Protein AF-A0A1W6SSQ4-F1 (afdb_monomer_lite)

Organism: NCBI:txid1288494

Radius of gyration: 26.61 Å; chains: 1; bounding box: 36×54×78 Å

Sequence (147 aa):
MPKKLNLLSESACDGAESGGRKLRKLHDGGGLYLWVYEDSRKFWRFRYWLSGKEKSLSLGAYPDISIGEARASCDNIREQLKSGLDPSEQRKIVQREANKSAHYHNQFRLALSDAGALTIETPARTVKLTLPQTDALRAFLLAVDQE

Structure (mmCIF, N/CA/C/O backbone):
data_AF-A0A1W6SSQ4-F1
#
_entry.id   AF-A0A1W6SSQ4-F1
#
loop_
_atom_site.group_PDB
_atom_site.id
_atom_site.type_symbol
_atom_site.label_atom_id
_atom_site.label_alt_id
_atom_site.label_comp_id
_atom_site.label_asym_id
_atom_site.label_entity_id
_atom_site.label_seq_id
_atom_site.pdbx_PDB_ins_code
_atom_site.Cartn_x
_atom_site.Cartn_y
_atom_site.Cartn_z
_atom_site.occupancy
_atom_site.B_iso_or_equiv
_atom_site.auth_seq_id
_atom_site.auth_comp_id
_atom_site.auth_asym_id
_atom_site.auth_atom_id
_atom_site.pdbx_PDB_model_num
ATOM 1 N N . MET A 1 1 ? -3.483 -12.696 -31.094 1.00 47.66 1 MET A N 1
ATOM 2 C CA . MET A 1 1 ? -2.093 -12.915 -30.631 1.00 47.66 1 MET A CA 1
ATOM 3 C C . MET A 1 1 ? -2.070 -12.899 -29.108 1.00 47.66 1 MET A C 1
ATOM 5 O O . MET A 1 1 ? -2.696 -12.003 -28.544 1.00 47.66 1 MET A O 1
ATOM 9 N N . PRO A 1 2 ? -1.418 -13.860 -28.431 1.00 60.12 2 PRO A N 1
ATOM 10 C CA . PRO A 1 2 ? -1.252 -13.803 -26.980 1.00 60.12 2 PRO A CA 1
ATOM 11 C C . PRO A 1 2 ? -0.458 -12.544 -26.604 1.00 60.12 2 PRO A C 1
ATOM 13 O O . PRO A 1 2 ? 0.514 -12.188 -27.272 1.00 60.12 2 PRO A O 1
ATOM 16 N N . LYS A 1 3 ? -0.893 -11.826 -25.563 1.00 67.06 3 LYS A N 1
ATOM 17 C CA . LYS A 1 3 ? -0.161 -10.651 -25.069 1.00 67.06 3 LYS A CA 1
ATOM 18 C C . LYS A 1 3 ? 1.155 -11.122 -24.449 1.00 67.06 3 LYS A C 1
ATOM 20 O O . LYS A 1 3 ? 1.131 -12.015 -23.608 1.00 67.06 3 LYS A O 1
ATOM 25 N N . LYS A 1 4 ? 2.280 -10.514 -24.843 1.00 76.69 4 LYS A N 1
ATOM 26 C CA . LYS A 1 4 ? 3.585 -10.789 -24.225 1.00 76.69 4 LYS A CA 1
ATOM 27 C C . LYS A 1 4 ? 3.546 -10.439 -22.731 1.00 76.69 4 LYS A C 1
ATOM 29 O O . LYS A 1 4 ? 2.962 -9.423 -22.343 1.00 76.69 4 LYS A O 1
ATOM 34 N N . LEU A 1 5 ? 4.146 -11.305 -21.923 1.00 83.44 5 LEU A N 1
ATOM 35 C CA . LEU A 1 5 ? 4.283 -11.187 -20.471 1.00 83.44 5 LEU A CA 1
ATOM 36 C C . LEU A 1 5 ? 5.769 -11.099 -20.110 1.00 83.44 5 LEU A C 1
ATOM 38 O O . LEU A 1 5 ? 6.610 -11.475 -20.927 1.00 83.44 5 LEU A O 1
ATOM 42 N N . ASN A 1 6 ? 6.064 -10.649 -18.890 1.00 86.25 6 ASN A N 1
ATOM 43 C CA . ASN A 1 6 ? 7.406 -10.580 -18.309 1.00 86.25 6 ASN A CA 1
ATOM 44 C C . ASN A 1 6 ? 8.404 -9.790 -19.174 1.00 86.25 6 ASN A C 1
ATOM 46 O O . ASN A 1 6 ? 9.500 -10.254 -19.476 1.00 86.25 6 ASN A O 1
ATOM 50 N N . LEU A 1 7 ? 7.980 -8.611 -19.624 1.00 87.94 7 LEU A N 1
ATOM 51 C CA . LEU A 1 7 ? 8.722 -7.761 -20.554 1.00 87.94 7 LEU A CA 1
ATOM 52 C C . LEU A 1 7 ? 9.838 -6.950 -19.889 1.00 87.94 7 LEU A C 1
ATOM 54 O O . LEU A 1 7 ? 10.755 -6.513 -20.582 1.00 87.94 7 LEU A O 1
ATOM 58 N N . LEU A 1 8 ? 9.753 -6.709 -18.581 1.00 90.31 8 LEU A N 1
ATOM 59 C CA . LEU A 1 8 ? 10.762 -5.958 -17.846 1.00 90.31 8 LEU A CA 1
ATOM 60 C C . LEU A 1 8 ? 11.764 -6.912 -17.187 1.00 90.31 8 LEU A C 1
ATOM 62 O O . LEU A 1 8 ? 11.411 -7.974 -16.668 1.00 90.31 8 LEU A O 1
ATOM 66 N N . SER A 1 9 ? 13.032 -6.513 -17.200 1.00 90.44 9 SER A N 1
ATOM 67 C CA . SER A 1 9 ? 14.086 -7.087 -16.366 1.00 90.44 9 SER A CA 1
ATOM 68 C C . SER A 1 9 ? 14.335 -6.191 -15.156 1.00 90.44 9 SER A C 1
ATOM 70 O O . SER A 1 9 ? 13.937 -5.024 -15.133 1.00 90.44 9 SER A O 1
ATOM 72 N N . GLU A 1 10 ? 15.034 -6.721 -14.160 1.00 88.62 10 GLU A N 1
ATOM 73 C CA . GLU A 1 10 ? 15.450 -5.957 -12.983 1.00 88.62 10 GLU A CA 1
ATOM 74 C C . GLU A 1 10 ? 16.360 -4.782 -13.369 1.00 88.62 10 GLU A C 1
ATOM 76 O O . GLU A 1 10 ? 16.085 -3.644 -13.003 1.00 88.62 10 GLU A O 1
ATOM 81 N N . SER A 1 11 ? 17.324 -5.014 -14.265 1.00 89.31 11 SER A N 1
ATOM 82 C CA . SER A 1 11 ? 18.170 -3.959 -14.841 1.00 89.31 11 SER A CA 1
ATOM 83 C C . SER A 1 11 ? 17.382 -2.878 -15.591 1.00 89.31 11 SER A C 1
ATOM 85 O O . SER A 1 11 ? 17.707 -1.696 -15.500 1.00 89.31 11 SER A O 1
ATOM 87 N N . ALA A 1 12 ? 16.317 -3.255 -16.306 1.00 90.06 12 ALA A N 1
ATOM 88 C CA . ALA A 1 12 ? 15.454 -2.301 -16.995 1.00 90.06 12 ALA A CA 1
ATOM 89 C C . ALA A 1 12 ? 14.619 -1.461 -16.018 1.00 90.06 12 ALA A C 1
ATOM 91 O O . ALA A 1 12 ? 14.275 -0.327 -16.340 1.00 90.06 12 ALA A O 1
ATOM 92 N N . CYS A 1 13 ? 14.284 -2.003 -14.843 1.00 90.69 13 CYS A N 1
ATOM 93 C CA . CYS A 1 13 ? 13.607 -1.263 -13.777 1.00 90.69 13 CYS A CA 1
ATOM 94 C C . CYS A 1 13 ? 14.576 -0.336 -13.039 1.00 90.69 13 CYS A C 1
ATOM 96 O O . CYS A 1 13 ? 14.211 0.784 -12.675 1.00 90.69 13 CYS A O 1
ATOM 98 N N . ASP A 1 14 ? 15.817 -0.774 -12.856 1.00 91.12 14 ASP A N 1
ATOM 99 C CA . ASP A 1 14 ? 16.847 -0.002 -12.177 1.00 91.12 14 ASP A CA 1
ATOM 100 C C . ASP A 1 14 ? 17.280 1.225 -12.992 1.00 91.12 14 ASP A C 1
ATOM 102 O O . ASP A 1 14 ? 17.162 2.357 -12.524 1.00 91.12 14 ASP A O 1
ATOM 106 N N . GLY A 1 15 ? 17.599 1.040 -14.275 1.00 89.69 15 GLY A N 1
ATOM 107 C CA . GLY A 1 15 ? 17.916 2.137 -15.201 1.00 89.69 15 GLY A CA 1
ATOM 108 C C . GLY A 1 15 ? 16.700 2.935 -15.693 1.00 89.69 15 GLY A C 1
ATOM 109 O O . GLY A 1 15 ? 16.806 3.732 -16.624 1.00 89.69 15 GLY A O 1
ATOM 110 N N . ALA A 1 16 ? 15.510 2.691 -15.140 1.00 90.19 16 ALA A N 1
ATOM 111 C CA . ALA A 1 16 ? 14.296 3.352 -15.586 1.00 90.19 16 ALA A CA 1
ATOM 112 C C . ALA A 1 16 ? 14.249 4.824 -15.157 1.00 90.19 16 ALA A C 1
ATOM 114 O O . ALA A 1 16 ? 14.122 5.129 -13.973 1.00 90.19 16 ALA A O 1
ATOM 115 N N . GLU A 1 17 ? 14.215 5.723 -16.135 1.00 88.69 17 GLU A N 1
ATOM 116 C CA . GLU A 1 17 ? 14.037 7.160 -15.918 1.00 88.69 17 GLU A CA 1
ATOM 117 C C . GLU A 1 17 ? 12.736 7.671 -16.537 1.00 88.69 17 GLU A C 1
ATOM 119 O O . GLU A 1 17 ? 12.222 7.126 -17.524 1.00 88.69 17 GLU A O 1
ATOM 124 N N . SER A 1 18 ? 12.209 8.761 -15.983 1.00 88.31 18 SER A N 1
ATOM 125 C CA . SER A 1 18 ? 10.996 9.420 -16.472 1.00 88.31 18 SER A CA 1
ATOM 126 C C . SER A 1 18 ? 11.158 10.008 -17.882 1.00 88.31 18 SER A C 1
ATOM 128 O O . SER A 1 18 ? 10.171 10.145 -18.611 1.00 88.31 18 SER A O 1
ATOM 130 N N . GLY A 1 19 ? 12.400 10.310 -18.286 1.00 85.25 19 GLY A N 1
ATOM 131 C CA . GLY A 1 19 ? 12.729 10.922 -19.574 1.00 85.25 19 GLY A CA 1
ATOM 132 C C . GLY A 1 19 ? 12.138 12.325 -19.729 1.00 85.25 19 GLY A C 1
ATOM 133 O O . GLY A 1 19 ? 11.648 12.656 -20.807 1.00 85.25 19 GLY A O 1
ATOM 134 N N . GLY A 1 20 ? 12.085 13.102 -18.639 1.00 83.50 20 GLY A N 1
ATOM 135 C CA . GLY A 1 20 ? 11.521 14.459 -18.618 1.00 83.50 20 GLY A CA 1
ATOM 136 C C . GLY A 1 20 ? 9.989 14.510 -18.643 1.00 83.50 20 GLY A C 1
ATOM 137 O O . GLY A 1 20 ? 9.399 15.556 -18.898 1.00 83.50 20 GLY A O 1
ATOM 138 N N . ARG A 1 21 ? 9.315 13.376 -18.416 1.00 89.50 21 ARG A N 1
ATOM 139 C CA . ARG A 1 21 ? 7.851 13.307 -18.309 1.00 89.50 21 ARG A CA 1
ATOM 140 C C . ARG A 1 21 ? 7.442 13.287 -16.841 1.00 89.50 21 ARG A C 1
ATOM 142 O O . ARG A 1 21 ? 8.046 12.572 -16.054 1.00 89.50 21 ARG A O 1
ATOM 149 N N . LYS A 1 22 ? 6.311 13.921 -16.504 1.00 91.06 22 LYS A N 1
ATOM 150 C CA . LYS A 1 22 ? 5.705 13.822 -15.157 1.00 91.06 22 LYS A CA 1
ATOM 151 C C . LYS A 1 22 ? 5.517 12.378 -14.677 1.00 91.06 22 LYS A C 1
ATOM 153 O O . LYS A 1 22 ? 5.651 12.090 -13.492 1.00 91.06 22 LYS A O 1
ATOM 158 N N . LEU A 1 23 ? 5.158 11.482 -15.598 1.00 92.81 23 LEU A N 1
ATOM 159 C CA . LEU A 1 23 ? 4.982 10.061 -15.330 1.00 92.81 23 LEU A CA 1
ATOM 160 C C . LEU A 1 23 ? 5.263 9.241 -16.590 1.00 92.81 23 LEU A C 1
ATOM 162 O O . LEU A 1 23 ? 4.598 9.405 -17.617 1.00 92.81 23 LEU A O 1
ATOM 166 N N . ARG A 1 24 ? 6.189 8.291 -16.487 1.00 94.75 24 ARG A N 1
ATOM 167 C CA . ARG A 1 24 ? 6.439 7.262 -17.497 1.00 94.75 24 ARG A CA 1
ATOM 168 C C . ARG A 1 24 ? 5.913 5.919 -16.999 1.00 94.75 24 ARG A C 1
ATOM 170 O O . ARG A 1 24 ? 6.147 5.529 -15.861 1.00 94.75 24 ARG A O 1
ATOM 177 N N . LYS A 1 25 ? 5.190 5.204 -17.863 1.00 93.69 25 LYS A N 1
ATOM 178 C CA . LYS A 1 25 ? 4.654 3.868 -17.573 1.00 93.69 25 LYS A CA 1
ATOM 179 C C . LYS A 1 25 ? 5.470 2.832 -18.340 1.00 93.69 25 LYS A C 1
ATOM 181 O O . LYS A 1 25 ? 5.493 2.869 -19.568 1.00 93.69 25 LYS A O 1
ATOM 186 N N . LEU A 1 26 ? 6.129 1.928 -17.626 1.00 93.50 26 LEU A N 1
ATOM 187 C CA . LEU A 1 26 ? 6.841 0.789 -18.200 1.00 93.50 26 LEU A CA 1
ATOM 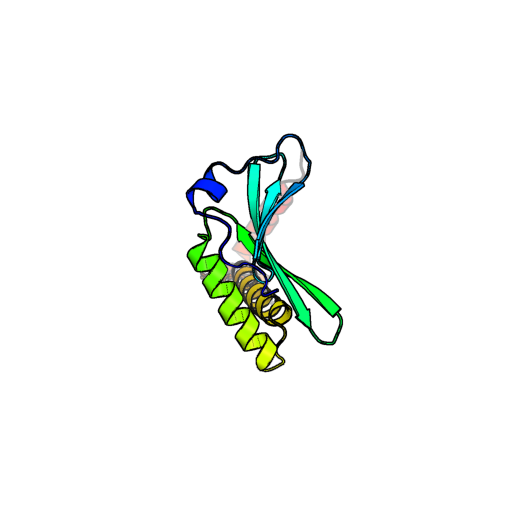188 C C . LEU A 1 26 ? 5.995 -0.465 -18.020 1.00 93.50 26 LEU A C 1
ATOM 190 O O . LEU A 1 26 ? 5.573 -0.771 -16.912 1.00 93.50 26 LEU A O 1
ATOM 194 N N . HIS A 1 27 ? 5.704 -1.171 -19.106 1.00 94.12 27 HIS A N 1
ATOM 195 C CA . HIS A 1 27 ? 4.794 -2.312 -19.085 1.00 94.12 27 HIS A CA 1
ATOM 196 C C . HIS A 1 27 ? 5.567 -3.617 -18.922 1.00 94.12 27 HIS A C 1
ATOM 198 O O . HIS A 1 27 ? 6.394 -3.932 -19.770 1.00 94.12 27 HIS A O 1
ATOM 204 N N . ASP A 1 28 ? 5.237 -4.398 -17.891 1.00 92.19 28 ASP A N 1
ATOM 205 C CA . ASP A 1 28 ? 5.752 -5.766 -17.737 1.00 92.19 28 ASP A CA 1
ATOM 206 C C . ASP A 1 28 ? 4.853 -6.799 -18.433 1.00 92.19 28 ASP A C 1
ATOM 208 O O . ASP A 1 28 ? 5.303 -7.857 -18.861 1.00 92.19 28 ASP A O 1
ATOM 212 N N . GLY A 1 29 ? 3.573 -6.470 -18.615 1.00 90.25 29 GLY A N 1
ATOM 213 C CA . GLY A 1 29 ? 2.586 -7.358 -19.224 1.00 90.25 29 GLY A CA 1
ATOM 214 C C . GLY A 1 29 ? 1.593 -7.903 -18.201 1.00 90.25 29 GLY A C 1
ATOM 215 O O . GLY A 1 29 ? 1.701 -7.683 -16.999 1.00 90.25 29 GLY A O 1
ATOM 216 N N . GLY A 1 30 ? 0.518 -8.524 -18.689 1.00 86.62 30 GLY A N 1
ATOM 217 C CA . GLY A 1 30 ? -0.511 -9.115 -17.824 1.00 86.62 30 GLY A CA 1
ATOM 218 C C . GLY A 1 30 ? -1.263 -8.117 -16.932 1.00 86.62 30 GLY A C 1
ATOM 219 O O . GLY A 1 30 ? -1.952 -8.541 -16.012 1.00 86.62 30 GLY A O 1
ATOM 220 N N . GLY A 1 31 ? -1.138 -6.811 -17.188 1.00 89.69 31 GLY A N 1
ATOM 221 C CA . GLY A 1 31 ? -1.707 -5.750 -16.354 1.00 89.69 31 GLY A CA 1
ATOM 222 C C . GLY A 1 31 ? -0.716 -5.105 -15.382 1.00 89.69 31 GLY A C 1
ATOM 223 O O . GLY A 1 31 ? -1.066 -4.080 -14.808 1.00 89.69 31 GLY A O 1
ATOM 224 N N . LEU A 1 32 ? 0.506 -5.630 -15.242 1.00 94.56 32 LEU A N 1
ATOM 225 C CA . LEU A 1 32 ? 1.566 -5.048 -14.416 1.00 94.56 32 LEU A CA 1
ATOM 226 C C . LEU A 1 32 ? 2.328 -3.953 -15.174 1.00 94.56 32 LEU A C 1
ATOM 228 O O . LEU A 1 32 ? 2.679 -4.105 -16.352 1.00 94.56 32 LEU A O 1
ATOM 232 N N . TYR A 1 33 ? 2.582 -2.843 -14.487 1.00 94.94 33 TYR A N 1
ATOM 233 C CA . TYR A 1 33 ? 3.417 -1.754 -14.971 1.00 94.94 33 TYR A CA 1
ATOM 234 C C . TYR A 1 33 ? 4.152 -1.047 -13.828 1.00 94.94 33 TYR A C 1
ATOM 236 O O . TYR A 1 33 ? 3.636 -0.923 -12.717 1.00 94.94 33 TYR A O 1
ATOM 244 N N . LEU A 1 34 ? 5.345 -0.543 -14.137 1.00 95.56 34 LEU A N 1
ATOM 245 C CA . LEU A 1 34 ? 6.122 0.335 -13.273 1.00 95.56 34 LEU A CA 1
ATOM 246 C C . LEU A 1 34 ? 5.831 1.792 -13.637 1.00 95.56 34 LEU A C 1
ATOM 248 O O . LEU A 1 34 ? 5.942 2.201 -14.796 1.00 95.56 34 LEU A O 1
ATOM 252 N N . TRP A 1 35 ? 5.424 2.576 -12.649 1.00 95.62 35 TRP A N 1
ATOM 253 C CA . TRP A 1 35 ? 5.286 4.023 -12.742 1.00 95.62 35 TRP A CA 1
ATOM 254 C C . TRP A 1 35 ? 6.580 4.675 -12.310 1.00 95.62 35 TRP A C 1
ATOM 256 O O . TRP A 1 35 ? 6.975 4.515 -11.165 1.00 95.62 35 TRP A O 1
ATOM 266 N N . VAL A 1 36 ? 7.204 5.409 -13.223 1.00 95.44 36 VAL A N 1
ATOM 267 C CA . VAL A 1 36 ? 8.434 6.161 -12.988 1.00 95.44 36 VAL A CA 1
ATOM 268 C C . VAL A 1 36 ? 8.076 7.638 -13.037 1.00 95.44 36 VAL A C 1
ATOM 270 O O . VAL A 1 36 ? 7.688 8.154 -14.090 1.00 95.44 36 VAL A O 1
ATOM 273 N N . TYR A 1 37 ? 8.128 8.289 -11.885 1.00 94.06 37 TYR A N 1
ATOM 274 C CA . TYR A 1 37 ? 7.837 9.709 -11.738 1.00 94.06 37 TYR A CA 1
ATOM 275 C C . TYR A 1 37 ? 9.052 10.566 -12.096 1.00 94.06 37 TYR A C 1
ATOM 277 O O . TYR A 1 37 ? 10.174 10.071 -12.188 1.00 94.06 37 TYR A O 1
ATOM 285 N N . GLU A 1 38 ? 8.814 11.857 -12.324 1.00 93.31 38 GLU A N 1
ATOM 286 C CA . GLU A 1 38 ? 9.857 12.838 -12.654 1.00 93.31 38 GLU A CA 1
ATOM 287 C C . GLU A 1 38 ? 10.961 12.927 -11.592 1.00 93.31 38 GLU A C 1
ATOM 289 O O . GLU A 1 38 ? 12.129 13.051 -11.935 1.00 93.31 38 GLU A O 1
ATOM 294 N N . ASP A 1 39 ? 10.596 12.756 -10.323 1.00 90.88 39 ASP A N 1
ATOM 295 C CA . ASP A 1 39 ? 11.497 12.700 -9.165 1.00 90.88 39 ASP A CA 1
ATOM 296 C C . ASP A 1 39 ? 12.197 11.341 -8.981 1.00 90.88 39 ASP A C 1
ATOM 298 O O . ASP A 1 39 ? 12.680 11.021 -7.894 1.00 90.88 39 ASP A O 1
ATOM 302 N N . SER A 1 40 ? 12.205 10.513 -10.025 1.00 88.31 40 SER A N 1
ATOM 303 C CA . SER A 1 40 ? 12.774 9.164 -10.039 1.00 88.31 40 SER A CA 1
ATOM 304 C C . SER A 1 40 ? 12.131 8.178 -9.059 1.00 88.31 40 SER A C 1
ATOM 306 O O . SER A 1 40 ? 12.613 7.050 -8.937 1.00 88.31 40 SER A O 1
ATOM 308 N N . ARG A 1 41 ? 11.013 8.527 -8.400 1.00 92.75 41 ARG A N 1
ATOM 309 C CA . ARG A 1 41 ? 10.264 7.563 -7.587 1.00 92.75 41 ARG A CA 1
ATOM 310 C C . ARG A 1 41 ? 9.588 6.537 -8.485 1.00 92.75 41 ARG A C 1
ATOM 312 O O . ARG A 1 41 ? 8.982 6.868 -9.509 1.00 92.75 41 ARG A O 1
ATOM 319 N N . LYS A 1 42 ? 9.669 5.273 -8.076 1.00 94.25 42 LYS A N 1
ATOM 320 C CA . LYS A 1 42 ? 9.201 4.129 -8.857 1.00 94.25 42 LYS A CA 1
ATOM 321 C C . LYS A 1 42 ? 8.155 3.351 -8.073 1.00 94.25 42 LYS A C 1
ATOM 323 O O . LYS A 1 42 ? 8.383 2.986 -6.925 1.00 94.25 42 LYS A O 1
ATOM 328 N N . PHE A 1 43 ? 7.009 3.086 -8.691 1.00 95.56 43 PHE A N 1
ATOM 329 C CA . PHE A 1 43 ? 5.904 2.381 -8.043 1.00 95.56 43 PHE A CA 1
ATOM 330 C C . PHE A 1 43 ? 5.310 1.307 -8.938 1.00 95.56 43 PHE A C 1
ATOM 332 O O . PHE A 1 43 ? 4.949 1.558 -10.089 1.00 95.56 43 PHE A O 1
ATOM 339 N N . TRP A 1 44 ? 5.126 0.119 -8.378 1.00 95.56 44 TRP A N 1
ATOM 340 C CA . TRP A 1 44 ? 4.435 -0.969 -9.044 1.00 95.56 44 TRP A CA 1
ATOM 341 C C . TRP A 1 44 ? 2.932 -0.770 -9.000 1.00 95.56 44 TRP A C 1
ATOM 343 O O . TRP A 1 44 ? 2.336 -0.468 -7.961 1.00 95.56 44 TRP A O 1
ATOM 353 N N . ARG A 1 45 ? 2.297 -0.986 -10.145 1.00 94.75 45 ARG A N 1
ATOM 354 C CA . ARG A 1 45 ? 0.860 -0.844 -10.304 1.00 94.75 45 ARG A CA 1
ATOM 355 C C . ARG A 1 45 ? 0.313 -1.987 -11.143 1.00 94.75 45 ARG A C 1
ATOM 357 O O . ARG A 1 45 ? 0.896 -2.376 -12.152 1.00 94.75 45 ARG A O 1
ATOM 364 N N . PHE A 1 46 ? -0.842 -2.487 -10.735 1.00 94.31 46 PHE A N 1
ATOM 365 C CA . PHE A 1 46 ? -1.523 -3.586 -11.394 1.00 94.31 46 PHE A CA 1
ATOM 366 C C . PHE A 1 46 ? -2.923 -3.172 -11.823 1.00 94.31 46 PHE A C 1
ATOM 368 O O . PHE A 1 46 ? -3.755 -2.806 -10.991 1.00 94.31 46 PHE A O 1
ATOM 375 N N . ARG A 1 47 ? -3.190 -3.247 -13.125 1.00 93.06 47 ARG A N 1
ATOM 376 C CA . ARG A 1 47 ? -4.523 -3.058 -13.695 1.00 93.06 47 ARG A CA 1
ATOM 377 C C . ARG A 1 47 ? -5.264 -4.383 -13.764 1.00 93.06 47 ARG A C 1
ATOM 379 O O . ARG A 1 47 ? -4.769 -5.338 -14.362 1.00 93.06 47 ARG A O 1
ATOM 386 N N . TYR A 1 48 ? -6.500 -4.374 -13.286 1.00 90.56 48 TYR A N 1
ATOM 387 C CA . TYR A 1 48 ? -7.419 -5.501 -13.350 1.00 90.56 48 TYR A CA 1
ATOM 388 C C . TYR A 1 48 ? -8.848 -5.046 -13.653 1.00 90.56 48 TYR A C 1
ATOM 390 O O . TYR A 1 48 ? -9.158 -3.856 -13.629 1.00 90.56 48 TYR A O 1
ATOM 398 N N . TRP A 1 49 ? -9.708 -6.010 -13.967 1.00 88.38 49 TRP A N 1
ATOM 399 C CA . TRP A 1 49 ? -11.131 -5.793 -14.193 1.00 88.38 49 TRP A CA 1
ATOM 400 C C . TRP A 1 49 ? -11.913 -6.569 -13.148 1.00 88.38 49 TRP A C 1
ATOM 402 O O . TRP A 1 49 ? -11.629 -7.741 -12.914 1.00 88.38 49 TRP A O 1
ATOM 412 N N . LEU A 1 50 ? -12.891 -5.916 -12.531 1.00 86.31 50 LEU A N 1
ATOM 413 C CA . LEU A 1 50 ? -13.808 -6.550 -11.592 1.00 86.31 50 LEU A CA 1
ATOM 414 C C . LEU A 1 50 ? -15.206 -5.985 -11.820 1.00 86.31 50 LEU A C 1
ATOM 416 O O . LEU A 1 50 ? -15.380 -4.766 -11.886 1.00 86.31 50 LEU A O 1
ATOM 420 N N . SER A 1 51 ? -16.190 -6.868 -11.986 1.00 85.12 51 SER A N 1
ATOM 421 C CA . SER A 1 51 ? -17.593 -6.496 -12.231 1.00 85.12 51 SER A CA 1
ATOM 422 C C . SER A 1 51 ? -17.764 -5.488 -13.380 1.00 85.12 51 SER A C 1
ATOM 424 O O . SER A 1 51 ? -18.487 -4.501 -13.259 1.00 85.12 51 SER A O 1
ATOM 426 N N . GLY A 1 52 ? -17.031 -5.693 -14.482 1.00 86.06 52 GLY A N 1
ATOM 427 C CA . GLY A 1 52 ? -17.082 -4.830 -15.669 1.00 86.06 52 GLY A CA 1
ATOM 428 C C . GLY A 1 52 ? -16.408 -3.460 -15.519 1.00 86.06 52 GLY A C 1
ATOM 429 O O . GLY A 1 52 ? -16.474 -2.658 -16.446 1.00 86.06 52 GLY A O 1
ATOM 430 N N . LYS A 1 53 ? -15.745 -3.178 -14.389 1.00 88.44 53 LYS A N 1
ATOM 431 C CA . LYS A 1 53 ? -15.024 -1.919 -14.152 1.00 88.44 53 LYS A CA 1
ATOM 432 C C . LYS A 1 53 ? -13.516 -2.144 -14.128 1.00 88.44 53 LYS A C 1
ATOM 434 O O . LYS A 1 53 ? -13.026 -3.058 -13.464 1.00 88.44 53 LYS A O 1
ATOM 439 N N . GLU A 1 54 ? -12.784 -1.275 -14.821 1.00 90.38 54 GLU A N 1
ATOM 440 C CA . GLU A 1 54 ? -11.325 -1.214 -14.745 1.00 90.38 54 GLU A CA 1
ATOM 441 C C . GLU A 1 54 ? -10.901 -0.614 -13.399 1.00 90.38 54 GLU A C 1
ATOM 443 O O . GLU A 1 54 ? -11.381 0.443 -12.983 1.00 90.38 54 GLU A O 1
ATOM 448 N N . LYS A 1 55 ? -9.986 -1.296 -12.714 1.00 90.06 55 LYS A N 1
ATOM 449 C CA . LYS A 1 55 ? -9.392 -0.862 -11.451 1.00 90.06 55 LYS A CA 1
ATOM 450 C C . LYS A 1 55 ? -7.870 -0.969 -11.519 1.00 90.06 55 LYS A C 1
ATOM 452 O O . LYS A 1 55 ? -7.306 -1.743 -12.292 1.00 90.06 55 LYS A O 1
ATOM 457 N N . SER A 1 56 ? -7.200 -0.177 -10.686 1.00 90.44 56 SER A N 1
ATOM 458 C CA . SER A 1 56 ? -5.741 -0.132 -10.564 1.00 90.44 56 SER A CA 1
ATOM 459 C C . SER A 1 56 ? -5.351 -0.247 -9.096 1.00 90.44 56 SER A C 1
ATOM 461 O O . SER A 1 56 ? -5.868 0.492 -8.258 1.00 90.44 56 SER A O 1
ATOM 463 N N . LEU A 1 57 ? -4.437 -1.162 -8.784 1.00 90.56 57 LEU A N 1
ATOM 464 C CA . LEU A 1 57 ? -3.910 -1.384 -7.441 1.00 90.56 57 LEU A CA 1
ATOM 465 C C . LEU A 1 57 ? -2.437 -0.984 -7.388 1.00 90.56 57 LEU A C 1
ATOM 467 O O . LEU A 1 57 ? -1.671 -1.327 -8.284 1.00 90.56 57 LEU A O 1
ATOM 471 N N . SER A 1 58 ? -2.035 -0.261 -6.345 1.00 91.75 58 SER A N 1
ATOM 472 C CA . SER A 1 58 ? -0.615 -0.047 -6.045 1.00 91.75 58 SER A CA 1
ATOM 473 C C . SER A 1 58 ? -0.073 -1.291 -5.365 1.00 91.75 58 SER A C 1
ATOM 475 O O . SER A 1 58 ? -0.678 -1.722 -4.391 1.00 91.75 58 SER A O 1
ATOM 477 N N . LEU A 1 59 ? 1.017 -1.874 -5.865 1.00 90.69 59 LEU A N 1
ATOM 478 C CA . LEU A 1 59 ? 1.632 -3.056 -5.258 1.00 90.69 59 LEU A CA 1
ATOM 479 C C . LEU A 1 59 ? 2.716 -2.680 -4.244 1.00 90.69 59 LEU A C 1
ATOM 481 O O . LEU A 1 59 ? 2.818 -3.358 -3.232 1.00 90.69 59 LEU A O 1
ATOM 485 N N . GLY A 1 60 ? 3.428 -1.573 -4.470 1.00 91.06 60 GLY A N 1
ATOM 486 C CA . GLY A 1 60 ? 4.481 -1.066 -3.588 1.00 91.06 60 GLY A CA 1
ATOM 487 C C . GLY A 1 60 ? 5.442 -0.137 -4.329 1.00 91.06 60 GLY A C 1
ATOM 488 O O . GLY A 1 60 ? 5.267 0.103 -5.529 1.00 91.06 60 GLY A O 1
ATOM 489 N N . ALA A 1 61 ? 6.424 0.404 -3.612 1.00 94.38 61 ALA A N 1
ATOM 490 C CA . ALA A 1 61 ? 7.537 1.135 -4.207 1.00 94.38 61 ALA A CA 1
ATOM 491 C C . ALA A 1 61 ? 8.605 0.155 -4.718 1.00 94.38 61 ALA A C 1
ATOM 493 O O . ALA A 1 61 ? 8.734 -0.952 -4.208 1.00 94.38 61 ALA A O 1
ATOM 494 N N . TYR A 1 62 ? 9.352 0.558 -5.738 1.00 91.00 62 TYR A N 1
ATOM 495 C CA . TYR A 1 62 ? 10.608 -0.081 -6.122 1.00 91.00 62 TYR A CA 1
ATOM 496 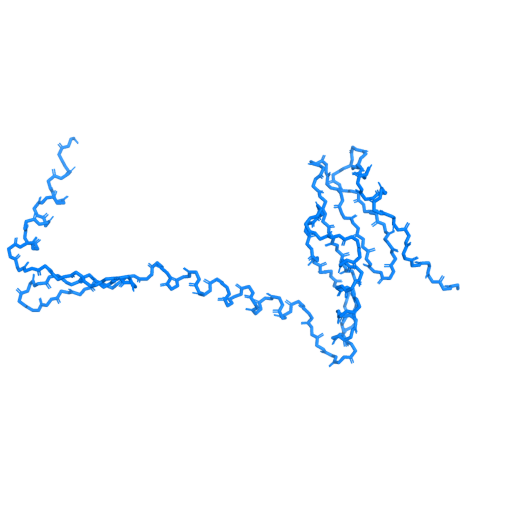C C . TYR A 1 62 ? 11.754 0.773 -5.552 1.00 91.00 62 TYR A C 1
ATOM 498 O O . TYR A 1 62 ? 11.668 2.001 -5.671 1.00 91.00 62 TYR A O 1
ATOM 506 N N . PRO A 1 63 ? 12.822 0.187 -4.982 1.00 93.12 63 PRO A N 1
ATOM 507 C CA . PRO A 1 63 ? 13.188 -1.236 -5.013 1.00 93.12 63 PRO A CA 1
ATOM 508 C C . PRO A 1 63 ? 12.603 -2.106 -3.888 1.00 93.12 63 PRO A C 1
ATOM 510 O O . PRO A 1 63 ? 12.820 -3.310 -3.924 1.00 93.12 63 PRO A O 1
ATOM 513 N N . ASP A 1 64 ? 11.846 -1.540 -2.939 1.00 91.94 64 ASP A N 1
ATOM 514 C CA . ASP A 1 64 ? 11.296 -2.284 -1.785 1.00 91.94 64 ASP A CA 1
ATOM 515 C C . ASP A 1 64 ? 10.512 -3.543 -2.181 1.00 91.94 64 ASP A C 1
ATOM 517 O O . ASP A 1 64 ? 10.526 -4.539 -1.467 1.00 91.94 64 ASP A O 1
ATOM 521 N N . ILE A 1 65 ? 9.816 -3.482 -3.319 1.00 92.00 65 ILE A N 1
ATOM 522 C CA . ILE A 1 65 ? 9.207 -4.628 -3.985 1.00 92.00 65 ILE A CA 1
ATOM 523 C C . ILE A 1 65 ? 9.956 -4.870 -5.294 1.00 92.00 65 ILE A C 1
ATOM 525 O O . ILE A 1 65 ? 9.923 -4.046 -6.220 1.00 92.00 65 ILE A O 1
ATOM 529 N N . SER A 1 66 ? 10.592 -6.031 -5.394 1.00 93.25 66 SER A N 1
ATOM 530 C CA . SER A 1 66 ? 11.256 -6.493 -6.611 1.00 93.25 66 SER A CA 1
ATOM 531 C C . SER A 1 66 ? 10.244 -6.812 -7.716 1.00 93.25 66 SER A C 1
ATOM 533 O O . SER A 1 66 ? 9.044 -6.995 -7.490 1.00 93.25 66 SER A O 1
ATOM 535 N N . ILE A 1 67 ? 10.717 -6.929 -8.958 1.00 93.25 67 ILE A N 1
ATOM 536 C CA . ILE A 1 67 ? 9.851 -7.329 -10.074 1.00 93.25 67 ILE A CA 1
ATOM 537 C C . ILE A 1 67 ? 9.277 -8.745 -9.893 1.00 93.25 67 ILE A C 1
ATOM 539 O O . ILE A 1 67 ? 8.137 -9.002 -10.283 1.00 93.25 67 ILE A O 1
ATOM 543 N N . GLY A 1 68 ? 10.039 -9.657 -9.280 1.00 91.69 68 GLY A N 1
ATOM 544 C CA . GLY A 1 68 ? 9.583 -11.014 -8.975 1.00 91.69 68 GLY A CA 1
ATOM 545 C C . GLY A 1 68 ? 8.429 -11.010 -7.975 1.00 91.69 68 GLY A C 1
ATOM 546 O O . GLY A 1 68 ? 7.384 -11.611 -8.228 1.00 91.69 68 GLY A O 1
ATOM 547 N N . GLU A 1 69 ? 8.568 -10.249 -6.892 1.00 91.19 69 GLU A N 1
ATOM 548 C CA . GLU A 1 69 ? 7.516 -10.081 -5.882 1.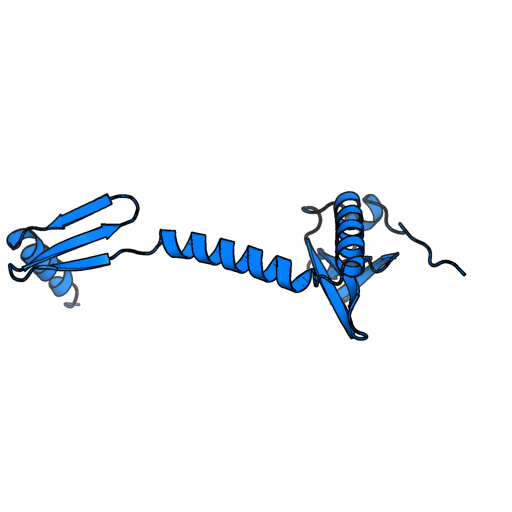00 91.19 69 GLU A CA 1
ATOM 549 C C . GLU A 1 69 ? 6.291 -9.351 -6.440 1.00 91.19 69 GLU A C 1
ATOM 551 O O . GLU A 1 69 ? 5.151 -9.710 -6.130 1.00 91.19 69 GLU A O 1
ATOM 556 N N . ALA A 1 70 ? 6.495 -8.361 -7.315 1.00 92.56 70 ALA A N 1
ATOM 557 C CA . ALA A 1 70 ? 5.405 -7.684 -8.005 1.00 92.56 70 ALA A CA 1
ATOM 558 C C . ALA A 1 70 ? 4.616 -8.657 -8.900 1.00 92.56 70 ALA A C 1
ATOM 560 O O . ALA A 1 70 ? 3.382 -8.625 -8.899 1.00 92.56 70 ALA A O 1
ATOM 561 N N . ARG A 1 71 ? 5.297 -9.557 -9.626 1.00 93.12 71 ARG A N 1
ATOM 562 C CA . ARG A 1 71 ? 4.658 -10.609 -10.438 1.00 93.12 71 ARG A CA 1
ATOM 563 C C . ARG A 1 71 ? 3.886 -11.602 -9.569 1.00 93.12 71 ARG A C 1
ATOM 565 O O . ARG A 1 71 ? 2.704 -11.814 -9.830 1.00 93.12 71 ARG A O 1
ATOM 572 N N . ALA A 1 72 ? 4.493 -12.104 -8.493 1.00 92.06 72 ALA A N 1
ATOM 573 C CA . ALA A 1 72 ? 3.827 -12.999 -7.542 1.00 92.06 72 ALA A CA 1
ATOM 574 C C . ALA A 1 72 ? 2.582 -12.348 -6.909 1.00 92.06 72 ALA A C 1
ATOM 576 O O . ALA A 1 72 ? 1.525 -12.969 -6.795 1.00 92.06 72 ALA A O 1
ATOM 577 N N . SER A 1 73 ? 2.664 -11.056 -6.576 1.00 90.25 73 SER A N 1
ATOM 578 C CA . SER A 1 73 ? 1.521 -10.281 -6.084 1.00 90.25 73 SER A CA 1
ATOM 579 C C . SER A 1 73 ? 0.398 -10.187 -7.119 1.00 90.25 73 SER A C 1
ATOM 581 O O . SER A 1 73 ? -0.775 -10.281 -6.760 1.00 90.25 73 SER A O 1
ATOM 583 N N . CYS A 1 74 ? 0.730 -10.017 -8.405 1.00 91.31 74 CYS A N 1
ATOM 584 C CA . CYS A 1 74 ? -0.266 -10.036 -9.479 1.00 91.31 74 CYS A CA 1
ATOM 585 C C . CYS A 1 74 ? -0.973 -11.389 -9.573 1.00 91.31 74 CYS A C 1
ATOM 587 O O . CYS A 1 74 ? -2.181 -11.416 -9.798 1.00 91.31 74 CYS A O 1
ATOM 589 N N . ASP A 1 75 ? -0.243 -12.491 -9.417 1.00 91.19 75 ASP A N 1
ATOM 590 C CA . ASP A 1 75 ? -0.815 -13.837 -9.485 1.00 91.19 75 ASP A CA 1
ATOM 591 C C . ASP A 1 75 ? -1.774 -14.103 -8.325 1.00 91.19 75 ASP A C 1
ATOM 593 O O . ASP A 1 75 ? -2.918 -14.485 -8.569 1.00 91.19 75 ASP A O 1
ATOM 597 N N . ASN A 1 76 ? -1.389 -13.747 -7.097 1.00 89.62 76 ASN A N 1
ATOM 598 C CA . ASN A 1 76 ? -2.278 -13.818 -5.933 1.00 89.62 76 ASN A CA 1
ATOM 599 C C . ASN A 1 76 ? -3.551 -12.975 -6.146 1.00 89.62 76 ASN A C 1
ATOM 601 O O . ASN A 1 76 ? -4.673 -13.445 -5.967 1.00 89.62 76 ASN A O 1
ATOM 605 N N . ILE A 1 77 ? -3.408 -11.742 -6.644 1.00 89.38 77 ILE A N 1
ATOM 606 C CA . ILE A 1 77 ? -4.562 -10.894 -6.966 1.00 89.38 77 ILE A CA 1
ATOM 607 C C . ILE A 1 77 ? -5.464 -11.550 -8.022 1.00 89.38 77 ILE A C 1
ATOM 609 O O . ILE A 1 77 ? -6.686 -11.494 -7.908 1.00 89.38 77 ILE A O 1
ATOM 613 N N . ARG A 1 78 ? -4.898 -12.171 -9.062 1.00 88.44 78 ARG A N 1
ATOM 614 C CA . ARG A 1 78 ? -5.693 -12.872 -10.084 1.00 88.44 78 ARG A CA 1
ATOM 615 C C . ARG A 1 78 ? -6.467 -14.040 -9.485 1.00 88.44 78 ARG A C 1
ATOM 617 O O . ARG A 1 78 ? -7.604 -14.258 -9.892 1.00 88.44 78 ARG A O 1
ATOM 624 N N . GLU A 1 79 ? -5.884 -14.773 -8.544 1.00 88.94 79 GLU A N 1
ATOM 625 C CA . GLU A 1 79 ? -6.574 -15.849 -7.826 1.00 88.94 79 GLU A CA 1
ATOM 626 C C . GLU A 1 79 ? -7.737 -15.316 -6.984 1.00 88.94 79 GLU A C 1
ATOM 628 O O . GLU A 1 79 ? -8.845 -15.841 -7.080 1.00 88.94 79 GLU A O 1
ATOM 633 N N . GLN A 1 80 ? -7.534 -14.214 -6.259 1.00 86.12 80 GLN A N 1
ATOM 634 C CA . GLN A 1 80 ? -8.598 -13.542 -5.503 1.00 86.12 80 GLN A CA 1
ATOM 635 C C . GLN A 1 80 ? -9.736 -13.047 -6.405 1.00 86.12 80 GLN A C 1
ATOM 637 O O . GLN A 1 80 ? -10.913 -13.187 -6.082 1.00 86.12 80 GLN A O 1
ATOM 642 N N . LEU A 1 81 ? -9.407 -12.510 -7.581 1.00 86.81 81 LEU A N 1
ATOM 643 C CA . LEU A 1 81 ? -10.419 -12.068 -8.541 1.00 86.81 81 LEU A CA 1
ATOM 644 C C . LEU A 1 81 ? -11.222 -13.245 -9.110 1.00 86.81 81 LEU A C 1
ATOM 646 O O . LEU A 1 81 ? -12.417 -13.093 -9.356 1.00 86.81 81 LEU A O 1
ATOM 650 N N . LYS A 1 82 ? -10.602 -14.421 -9.293 1.00 85.62 82 LYS A N 1
ATOM 651 C CA . LYS A 1 82 ? -11.313 -15.645 -9.709 1.00 85.62 82 LYS A CA 1
ATOM 652 C C . LYS A 1 82 ? -12.294 -16.131 -8.645 1.00 85.62 82 LYS A C 1
ATOM 654 O O . LYS A 1 82 ? -13.338 -16.662 -9.008 1.00 85.62 82 LYS A O 1
ATOM 659 N N . SER A 1 83 ? -11.988 -15.935 -7.363 1.00 83.38 83 SER A N 1
ATOM 660 C CA . SER A 1 83 ? -12.914 -16.223 -6.262 1.00 83.38 83 SER A CA 1
ATOM 661 C C . SER A 1 83 ? -13.934 -15.103 -6.008 1.00 83.38 83 SER A C 1
ATOM 663 O O . SER A 1 83 ? -14.738 -15.208 -5.086 1.00 83.38 83 SER A O 1
ATOM 665 N N . GLY A 1 84 ? -13.943 -14.047 -6.832 1.00 77.56 84 GLY A N 1
ATOM 666 C CA . GLY A 1 84 ? -14.887 -12.930 -6.730 1.00 77.56 84 GLY A CA 1
ATOM 667 C C . GLY A 1 84 ? -14.573 -11.937 -5.606 1.00 77.56 84 GLY A C 1
ATOM 668 O O . GLY A 1 84 ? -15.396 -11.069 -5.316 1.00 77.56 84 GLY A O 1
ATOM 669 N N . LEU A 1 85 ? -13.401 -12.040 -4.976 1.00 77.19 85 LEU A N 1
ATOM 670 C CA . LEU A 1 85 ? -12.959 -11.132 -3.922 1.00 77.19 85 LEU A CA 1
ATOM 671 C C . LEU A 1 85 ? -12.322 -9.875 -4.524 1.00 77.19 85 LEU A C 1
ATOM 673 O O . LEU A 1 85 ? -11.578 -9.948 -5.501 1.00 77.19 85 LEU A O 1
ATOM 677 N N . ASP A 1 86 ? -12.595 -8.711 -3.924 1.00 76.12 86 ASP A N 1
ATOM 678 C CA . ASP A 1 86 ? -11.957 -7.447 -4.301 1.00 76.12 86 ASP A CA 1
ATOM 679 C C . ASP A 1 86 ? -10.672 -7.211 -3.469 1.00 76.12 86 ASP A C 1
ATOM 681 O O . ASP A 1 86 ? -10.760 -6.907 -2.273 1.00 76.12 86 ASP A O 1
ATOM 685 N N . PRO A 1 87 ? -9.472 -7.268 -4.079 1.00 74.56 87 PRO A N 1
ATOM 686 C CA . PRO A 1 87 ? -8.197 -7.073 -3.380 1.00 74.56 87 PRO A CA 1
ATOM 687 C C . PRO A 1 87 ? -8.033 -5.668 -2.787 1.00 74.56 87 PRO A C 1
ATOM 689 O O . PRO A 1 87 ? -7.251 -5.454 -1.857 1.00 74.56 87 PRO A O 1
ATOM 692 N N . SER A 1 88 ? -8.732 -4.672 -3.346 1.00 71.44 88 SER A N 1
AT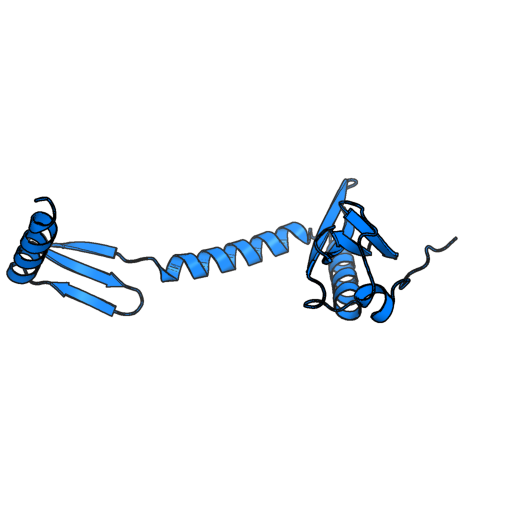OM 693 C CA . SER A 1 88 ? -8.660 -3.295 -2.853 1.00 71.44 88 SER A CA 1
ATOM 694 C C . SER A 1 88 ? -9.342 -3.133 -1.496 1.00 71.44 88 SER A C 1
ATOM 696 O O . SER A 1 88 ? -8.881 -2.332 -0.682 1.00 71.44 88 SER A O 1
ATOM 698 N N . GLU A 1 89 ? -10.379 -3.923 -1.215 1.00 69.69 89 GLU A N 1
ATOM 699 C CA . GLU A 1 89 ? -11.053 -3.918 0.083 1.00 69.69 89 GLU A CA 1
ATOM 700 C C . GLU A 1 89 ? -10.216 -4.643 1.142 1.00 69.69 89 GLU A C 1
ATOM 702 O O . GLU A 1 89 ? -10.068 -4.127 2.249 1.00 69.69 89 GLU A O 1
ATOM 707 N N . GLN A 1 90 ? -9.547 -5.748 0.791 1.00 69.06 90 GLN A N 1
ATOM 708 C CA . GLN A 1 90 ? -8.624 -6.424 1.713 1.00 69.06 90 GLN A CA 1
ATOM 709 C C . GLN A 1 90 ? -7.490 -5.503 2.181 1.00 69.06 90 GLN A C 1
ATOM 711 O O . GLN A 1 90 ? -7.231 -5.408 3.380 1.00 69.06 90 GLN A O 1
ATOM 716 N N . ARG A 1 91 ? -6.859 -4.742 1.272 1.00 68.25 91 ARG A N 1
ATOM 717 C CA . ARG A 1 91 ? -5.819 -3.774 1.676 1.00 68.25 91 ARG A CA 1
ATOM 718 C C . ARG A 1 91 ? -6.360 -2.663 2.571 1.00 68.25 91 ARG A C 1
ATOM 720 O O . ARG A 1 91 ? -5.676 -2.254 3.504 1.00 68.25 91 ARG A O 1
ATOM 727 N N . LYS A 1 92 ? -7.575 -2.167 2.313 1.00 65.75 92 LYS A N 1
ATOM 728 C CA . LYS A 1 92 ? -8.201 -1.154 3.179 1.00 65.75 92 LYS A CA 1
ATOM 729 C C . LYS A 1 92 ? -8.470 -1.692 4.579 1.00 65.75 92 LYS A C 1
ATOM 731 O O . LYS A 1 92 ? -8.325 -0.937 5.534 1.00 65.75 92 LYS A O 1
ATOM 736 N N . ILE A 1 93 ? -8.869 -2.957 4.703 1.00 62.78 93 ILE A N 1
ATOM 737 C CA . ILE A 1 93 ? -9.105 -3.597 6.002 1.00 62.78 93 ILE A CA 1
ATOM 738 C C . ILE A 1 93 ? -7.792 -3.681 6.784 1.00 62.78 93 ILE A C 1
ATOM 740 O O . ILE A 1 93 ? -7.724 -3.126 7.878 1.00 62.78 93 ILE A O 1
ATOM 744 N N . VAL A 1 94 ? -6.729 -4.222 6.180 1.00 65.56 94 VAL A N 1
ATOM 745 C CA . VAL A 1 94 ? -5.402 -4.315 6.818 1.00 65.56 94 VAL A CA 1
ATOM 746 C C . VAL A 1 94 ? -4.875 -2.934 7.222 1.00 65.56 94 VAL A C 1
ATOM 748 O O . VAL A 1 94 ? -4.417 -2.746 8.347 1.00 65.56 94 VAL A O 1
ATOM 751 N N . GLN A 1 95 ? -5.002 -1.926 6.351 1.00 62.31 95 GLN A N 1
ATOM 752 C CA . GLN A 1 95 ? -4.576 -0.564 6.684 1.00 62.31 95 GLN A CA 1
ATOM 753 C C . GLN A 1 95 ? -5.397 0.038 7.833 1.00 62.31 95 GLN A C 1
ATOM 755 O O . GLN A 1 95 ? -4.854 0.737 8.686 1.00 62.31 95 GLN A O 1
ATOM 760 N N . ARG A 1 96 ? -6.712 -0.212 7.876 1.00 59.03 96 ARG A N 1
ATOM 761 C CA . ARG A 1 96 ? -7.567 0.248 8.979 1.00 59.03 96 ARG A CA 1
ATOM 762 C C . ARG A 1 96 ? -7.196 -0.429 10.291 1.00 59.03 96 ARG A C 1
ATOM 764 O O . ARG A 1 96 ? -7.215 0.238 11.317 1.00 59.03 96 ARG A O 1
ATOM 771 N N . GLU A 1 97 ? -6.867 -1.712 10.274 1.00 61.81 97 GLU A N 1
ATOM 772 C CA . GLU A 1 97 ? -6.446 -2.449 11.468 1.00 61.81 97 GLU A CA 1
ATOM 773 C C . GLU A 1 97 ? -5.092 -1.958 11.991 1.00 61.81 97 GLU A C 1
ATOM 775 O O . GLU A 1 97 ? -4.972 -1.689 13.185 1.00 61.81 97 GLU A O 1
ATOM 780 N N . ALA A 1 98 ? -4.124 -1.712 11.102 1.00 60.03 98 ALA A N 1
ATOM 781 C CA . ALA A 1 98 ? -2.841 -1.104 11.460 1.00 60.03 98 ALA A CA 1
ATOM 782 C C . ALA A 1 98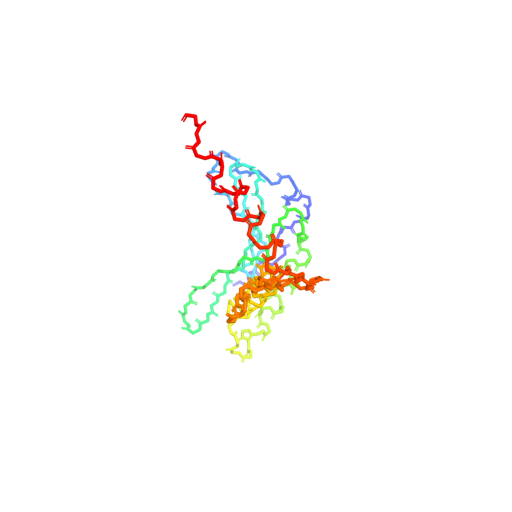 ? -2.993 0.330 12.009 1.00 60.03 98 ALA A C 1
ATOM 784 O O . ALA A 1 98 ? -2.329 0.722 12.966 1.00 60.03 98 ALA A O 1
ATOM 785 N N . ASN A 1 99 ? -3.908 1.124 11.448 1.00 59.81 99 ASN A N 1
ATOM 786 C CA . ASN A 1 99 ? -4.180 2.469 11.960 1.00 59.81 99 ASN A CA 1
ATOM 787 C C . ASN A 1 99 ? -4.905 2.434 13.316 1.00 59.81 99 ASN A C 1
ATOM 789 O O . ASN A 1 99 ? -4.666 3.295 14.160 1.00 59.81 99 ASN A O 1
ATOM 793 N N . LYS A 1 100 ? -5.779 1.444 13.546 1.00 58.69 100 LYS A N 1
ATOM 794 C CA . LYS A 1 100 ? -6.427 1.242 14.849 1.00 58.69 100 LYS A CA 1
ATOM 795 C C . LYS A 1 100 ? -5.400 0.884 15.922 1.00 58.69 100 LYS A C 1
ATOM 797 O O . LYS A 1 100 ? -5.426 1.498 16.982 1.00 58.69 100 LYS A O 1
ATOM 802 N N . SER A 1 101 ? -4.480 -0.046 15.655 1.00 58.44 101 SER A N 1
ATOM 803 C CA . SER A 1 101 ? -3.439 -0.433 16.621 1.00 58.44 101 SER A CA 1
ATOM 804 C C . SER A 1 101 ? -2.503 0.726 16.978 1.00 58.44 101 SER A C 1
ATOM 806 O O . SER A 1 101 ? -2.182 0.902 18.152 1.00 58.44 101 SER A O 1
ATOM 808 N N . ALA A 1 102 ? -2.154 1.577 16.010 1.00 56.94 102 ALA A N 1
ATOM 809 C CA . ALA A 1 102 ? -1.395 2.801 16.267 1.00 56.94 102 ALA A CA 1
ATOM 810 C C . ALA A 1 102 ? -2.171 3.815 17.134 1.00 56.94 102 ALA A C 1
ATOM 812 O O . ALA A 1 102 ? -1.585 4.465 17.998 1.00 56.94 102 ALA A O 1
ATOM 813 N N . HIS A 1 103 ? -3.491 3.930 16.952 1.00 54.25 103 HIS A N 1
ATOM 814 C CA . HIS A 1 103 ? -4.327 4.827 17.756 1.00 54.25 103 HIS A CA 1
ATOM 815 C C . HIS A 1 103 ? -4.405 4.403 19.233 1.00 54.25 103 HIS A C 1
ATOM 817 O O . HIS A 1 103 ? -4.356 5.261 20.113 1.00 54.25 103 HIS A O 1
ATOM 823 N N . TYR A 1 104 ? -4.442 3.096 19.521 1.00 55.84 104 TYR A N 1
ATOM 824 C CA . TYR A 1 104 ? -4.452 2.592 20.901 1.00 55.84 104 TYR A CA 1
ATOM 825 C C . TYR A 1 104 ? -3.179 2.941 21.688 1.00 55.84 104 TYR A C 1
ATOM 827 O O . TYR A 1 104 ? -3.233 3.042 22.911 1.00 55.84 104 TYR A O 1
ATOM 835 N N . HIS A 1 105 ? -2.046 3.180 21.018 1.00 54.78 105 HIS A N 1
ATOM 836 C CA . HIS A 1 105 ? -0.788 3.522 21.691 1.00 54.78 105 HIS A CA 1
ATOM 837 C C . HIS A 1 105 ? -0.790 4.936 22.306 1.00 54.78 105 HIS A C 1
ATOM 839 O O . HIS A 1 105 ? -0.088 5.176 23.285 1.00 54.78 105 HIS A O 1
ATOM 845 N N . ASN A 1 106 ? -1.625 5.847 21.790 1.00 59.91 106 ASN A N 1
ATOM 846 C CA . ASN A 1 106 ? -1.724 7.236 22.259 1.00 59.91 106 ASN A CA 1
ATOM 847 C C . ASN A 1 106 ? -2.994 7.520 23.074 1.00 59.91 106 ASN A C 1
ATOM 849 O O . ASN A 1 106 ? -3.293 8.677 23.373 1.00 59.91 106 ASN A O 1
ATOM 853 N N . GLN A 1 107 ? -3.755 6.488 23.437 1.00 71.00 107 GLN A N 1
ATOM 854 C CA . GLN A 1 107 ? -4.943 6.663 24.257 1.00 71.00 107 GLN A CA 1
ATOM 855 C C . GLN A 1 107 ? -4.542 6.681 25.737 1.00 71.00 107 GLN A C 1
ATOM 857 O O . GLN A 1 107 ? -4.106 5.670 26.283 1.00 71.00 107 GLN A O 1
ATOM 862 N N . PHE A 1 108 ? -4.696 7.832 26.392 1.00 77.69 108 PHE A N 1
ATOM 863 C CA . PHE A 1 108 ? -4.630 7.945 27.848 1.00 77.69 108 PHE A CA 1
ATOM 864 C C . PHE A 1 108 ? -5.967 8.448 28.392 1.00 77.69 108 PHE A C 1
ATOM 866 O O . PHE A 1 108 ? -6.692 9.182 27.718 1.00 77.69 108 PHE A O 1
ATOM 873 N N . ARG A 1 109 ? -6.314 8.033 29.610 1.00 81.69 109 ARG A N 1
ATOM 874 C CA . ARG A 1 109 ? -7.550 8.436 30.288 1.00 81.69 109 ARG A CA 1
ATOM 875 C C . ARG A 1 109 ? -7.215 9.309 31.486 1.00 81.69 109 ARG A C 1
ATOM 877 O O . ARG A 1 109 ? -6.373 8.944 32.302 1.00 81.69 109 ARG A O 1
ATOM 884 N N . LEU A 1 110 ? -7.908 10.438 31.593 1.00 87.81 110 LEU A N 1
ATOM 885 C CA . LEU A 1 110 ? -7.891 11.295 32.773 1.00 87.81 110 LEU A CA 1
ATOM 886 C C . LEU A 1 110 ? -9.189 11.084 33.551 1.00 87.81 110 LEU A C 1
ATOM 888 O O . LEU A 1 110 ? -10.271 11.099 32.965 1.00 87.81 110 LEU A O 1
ATOM 892 N N . ALA A 1 111 ? -9.084 10.877 34.858 1.00 87.62 111 ALA A N 1
ATOM 893 C CA . ALA A 1 111 ? -10.229 10.786 35.755 1.00 87.62 111 ALA A CA 1
ATOM 894 C C . ALA A 1 111 ? -9.948 11.579 37.031 1.00 87.62 111 ALA A C 1
ATOM 896 O O . ALA A 1 111 ? -8.883 11.426 37.628 1.00 87.62 111 ALA A O 1
ATOM 897 N N . LEU A 1 112 ? -10.905 12.403 37.450 1.00 88.06 112 LEU A N 1
ATOM 898 C CA . LEU A 1 112 ? -10.860 13.129 38.715 1.00 88.06 112 LEU A CA 1
ATOM 899 C C . LEU A 1 112 ? -11.846 12.468 39.678 1.00 88.06 112 LEU A C 1
ATOM 901 O O . LEU A 1 112 ? -12.987 12.216 39.298 1.00 88.06 112 LEU A O 1
ATOM 905 N N . SER A 1 113 ? -11.404 12.144 40.891 1.00 88.50 113 SER A N 1
ATOM 906 C CA . SER A 1 113 ? -12.309 11.637 41.926 1.00 88.50 113 SER A CA 1
ATOM 907 C C . SER A 1 113 ? -13.080 12.773 42.599 1.00 88.50 113 SER A C 1
ATOM 909 O O . SER A 1 113 ? -12.636 13.920 42.592 1.00 88.50 113 SER A O 1
ATOM 911 N N . ASP A 1 114 ? -14.177 12.436 43.278 1.00 83.31 114 ASP A N 1
ATOM 912 C CA . ASP A 1 114 ? -14.950 13.391 44.089 1.00 83.31 114 ASP A CA 1
ATOM 913 C C . ASP A 1 114 ? -14.120 14.003 45.236 1.00 83.31 114 ASP A C 1
ATOM 915 O O . ASP A 1 114 ? -14.414 15.092 45.718 1.00 83.31 114 ASP A O 1
ATOM 919 N N . ALA A 1 115 ? -13.041 13.326 45.645 1.00 84.75 115 ALA A N 1
ATOM 920 C CA . ALA A 1 115 ? -12.066 13.813 46.623 1.00 84.75 115 ALA A CA 1
ATOM 921 C C . ALA A 1 115 ? -10.931 14.656 45.996 1.00 84.75 115 ALA A C 1
ATOM 923 O O . ALA A 1 115 ? -9.974 15.005 46.685 1.00 84.75 115 ALA A O 1
ATOM 924 N N . GLY A 1 116 ? -10.999 14.943 44.690 1.00 83.69 116 GLY A N 1
ATOM 925 C CA . GLY A 1 116 ? -10.050 15.785 43.954 1.00 83.69 116 GLY A CA 1
ATOM 926 C C . GLY A 1 116 ? -8.709 15.126 43.608 1.00 83.69 116 GLY A C 1
ATOM 927 O O . GLY A 1 116 ? -7.759 15.818 43.256 1.00 83.69 116 GLY A O 1
ATOM 928 N N . ALA A 1 117 ? -8.611 13.796 43.678 1.00 88.50 117 ALA A N 1
ATOM 929 C CA . ALA A 1 117 ? -7.428 13.066 43.223 1.00 88.50 117 ALA A CA 1
ATOM 930 C C . ALA A 1 117 ? -7.466 12.874 41.697 1.00 88.50 117 ALA A C 1
ATOM 932 O O . ALA A 1 117 ? -8.447 12.344 41.166 1.00 88.50 117 ALA A O 1
ATOM 933 N N . LEU A 1 118 ? -6.396 13.258 40.992 1.00 90.81 118 LEU A N 1
ATOM 934 C CA . LEU A 1 118 ? -6.269 13.064 39.545 1.00 90.81 118 LEU A CA 1
ATOM 935 C C . LEU A 1 118 ? -5.595 11.725 39.222 1.00 90.81 118 LEU A C 1
ATOM 937 O O . LEU A 1 118 ? -4.481 11.442 39.659 1.00 90.81 118 LEU A O 1
ATOM 941 N N . THR A 1 119 ? -6.249 10.908 38.403 1.00 89.38 119 THR A N 1
ATOM 942 C CA . THR A 1 119 ? -5.695 9.663 37.861 1.00 89.38 119 THR A CA 1
ATOM 943 C C . THR A 1 119 ? -5.426 9.810 36.368 1.00 89.38 119 THR A C 1
ATOM 945 O O . THR A 1 119 ? -6.307 10.219 35.612 1.00 89.38 119 THR A O 1
ATOM 948 N N . ILE A 1 120 ? -4.213 9.444 35.954 1.00 90.62 120 ILE A N 1
ATOM 949 C CA . ILE A 1 120 ? -3.745 9.419 34.568 1.00 90.62 120 ILE A CA 1
ATOM 950 C C . ILE A 1 120 ? -3.411 7.972 34.220 1.00 90.62 120 ILE A C 1
ATOM 952 O O . ILE A 1 120 ? -2.441 7.402 34.721 1.00 90.62 120 ILE A O 1
ATOM 956 N N . GLU A 1 121 ? -4.214 7.367 33.359 1.00 84.06 121 GLU A N 1
ATOM 957 C CA . GLU A 1 121 ? -3.991 6.006 32.880 1.00 84.06 121 GLU A CA 1
ATOM 958 C C . GLU A 1 121 ? -3.378 6.057 31.493 1.00 84.06 121 GLU A C 1
ATOM 960 O O . GLU A 1 121 ? -3.971 6.607 30.569 1.00 84.06 121 GLU A O 1
ATOM 965 N N . THR A 1 122 ? -2.196 5.472 31.350 1.00 80.75 122 THR A N 1
ATOM 966 C CA . THR A 1 122 ? -1.521 5.273 30.065 1.00 80.75 122 THR A CA 1
ATOM 967 C C . THR A 1 122 ? -1.328 3.773 29.827 1.00 80.75 122 THR A C 1
ATOM 969 O O . THR A 1 122 ? -1.293 3.020 30.804 1.00 80.75 122 THR A O 1
ATOM 972 N N . PRO A 1 123 ? -1.127 3.310 28.577 1.00 75.62 123 PRO A N 1
ATOM 973 C CA . PRO A 1 123 ? -0.905 1.888 28.297 1.00 75.62 123 PRO A CA 1
ATOM 974 C C . PRO A 1 123 ? 0.291 1.284 29.051 1.00 75.62 123 PRO A C 1
ATOM 976 O O . PRO A 1 123 ? 0.297 0.096 29.350 1.00 75.62 123 PRO A O 1
ATOM 979 N N . ALA A 1 124 ? 1.299 2.102 29.372 1.00 76.06 124 ALA A N 1
ATOM 980 C CA . ALA A 1 124 ? 2.515 1.666 30.055 1.00 76.06 124 ALA A CA 1
ATOM 981 C C . ALA A 1 124 ? 2.444 1.786 31.588 1.00 76.06 124 ALA A C 1
ATOM 983 O O . ALA A 1 124 ? 3.183 1.097 32.289 1.00 76.06 124 ALA A O 1
ATOM 984 N N . ARG A 1 125 ? 1.612 2.691 32.123 1.00 82.38 125 ARG A N 1
ATOM 985 C CA . ARG A 1 125 ? 1.536 2.967 33.567 1.00 82.38 125 ARG A CA 1
ATOM 986 C C . ARG A 1 125 ? 0.275 3.726 33.967 1.00 82.38 125 ARG A C 1
ATOM 988 O O . ARG A 1 125 ? -0.212 4.580 33.226 1.00 82.38 125 ARG A O 1
ATOM 995 N N . THR A 1 126 ? -0.149 3.519 35.208 1.00 87.25 126 THR A N 1
ATOM 996 C CA . THR A 1 126 ? -1.161 4.346 35.873 1.00 87.25 126 THR A CA 1
ATOM 997 C C . THR A 1 126 ? -0.488 5.250 36.897 1.00 87.25 126 THR A C 1
ATOM 999 O O . THR A 1 126 ? 0.207 4.769 37.790 1.00 87.25 126 THR A O 1
ATOM 1002 N N . VAL A 1 127 ? -0.707 6.557 36.782 1.00 90.44 127 VAL A N 1
ATOM 1003 C CA . VAL A 1 127 ? -0.236 7.566 37.736 1.00 90.44 127 VAL A CA 1
ATOM 1004 C C . VAL A 1 127 ? -1.438 8.091 38.511 1.00 90.44 127 VAL A C 1
ATOM 1006 O O . VAL A 1 127 ? -2.426 8.513 37.915 1.00 90.44 127 VAL A O 1
ATOM 1009 N N . LYS A 1 128 ? -1.361 8.065 39.842 1.00 89.81 128 LYS A N 1
ATOM 1010 C CA . LYS A 1 128 ? -2.377 8.635 40.733 1.00 89.81 128 LYS A CA 1
ATOM 1011 C C . LYS A 1 128 ? -1.752 9.772 41.520 1.00 89.81 128 LYS A C 1
ATOM 1013 O O . LYS A 1 128 ? -0.761 9.556 42.211 1.00 89.81 128 LYS A O 1
ATOM 1018 N N . LEU A 1 129 ? -2.336 10.955 41.408 1.00 91.19 129 LEU A N 1
ATOM 1019 C CA . LEU A 1 129 ? -1.959 12.124 42.182 1.00 91.19 129 LEU A CA 1
ATOM 1020 C C . LEU A 1 129 ? -2.918 12.266 43.356 1.00 91.19 129 LEU A C 1
ATOM 1022 O O . LEU A 1 129 ? -4.134 12.148 43.206 1.00 91.19 129 LEU A O 1
ATOM 1026 N N . THR A 1 130 ? -2.366 12.523 44.535 1.00 91.75 130 THR A N 1
ATOM 1027 C CA . THR A 1 130 ? -3.161 12.921 45.697 1.00 91.75 130 THR A CA 1
ATOM 1028 C C . THR A 1 130 ? -3.735 14.324 45.489 1.00 91.75 130 THR A C 1
ATOM 1030 O O . THR A 1 130 ? -3.323 15.048 44.579 1.00 91.75 130 THR A O 1
ATOM 1033 N N . LEU A 1 131 ? -4.677 14.736 46.338 1.00 85.50 131 LEU A N 1
ATOM 1034 C CA . LEU A 1 131 ? -5.242 16.085 46.286 1.00 85.50 131 LEU A CA 1
ATOM 1035 C C . LEU A 1 131 ? -4.150 17.182 46.367 1.00 85.50 131 LEU A C 1
ATOM 1037 O O . LEU A 1 131 ? -4.078 17.982 45.437 1.00 85.50 131 LEU A O 1
ATOM 1041 N N . PRO A 1 132 ? -3.199 17.161 47.333 1.00 92.75 132 PRO A N 1
ATOM 1042 C CA . PRO A 1 132 ? -2.122 18.159 47.370 1.00 92.75 132 PRO A CA 1
ATOM 1043 C C . PRO A 1 132 ? -1.235 18.171 46.117 1.00 92.75 132 PRO A C 1
ATOM 1045 O O . PRO A 1 132 ? -0.785 19.225 45.677 1.00 92.75 132 PRO A O 1
ATOM 1048 N N . GLN A 1 133 ? -0.979 17.003 45.520 1.00 91.19 133 GLN A N 1
ATOM 1049 C CA . GLN A 1 133 ? -0.198 16.899 44.282 1.00 91.19 133 GLN A CA 1
ATOM 1050 C C . GLN A 1 133 ? -0.969 17.441 43.071 1.00 91.19 133 GLN A C 1
ATOM 1052 O O . GLN A 1 133 ? -0.373 18.036 42.176 1.00 91.19 133 GLN A O 1
ATOM 1057 N N . THR A 1 134 ? -2.288 17.248 43.052 1.00 91.88 134 THR A N 1
ATOM 1058 C CA . THR A 1 134 ? -3.183 17.767 42.012 1.00 91.88 134 THR A CA 1
ATOM 1059 C C . THR A 1 134 ? -3.257 19.293 42.082 1.00 91.88 134 THR A C 1
ATOM 1061 O O . THR A 1 134 ? -3.131 19.957 41.053 1.00 91.88 134 THR A O 1
ATOM 1064 N N . ASP A 1 135 ? -3.359 19.857 43.286 1.00 89.50 135 ASP A N 1
ATOM 1065 C CA . ASP A 1 135 ? -3.349 21.306 43.505 1.00 89.50 135 ASP A CA 1
ATOM 1066 C C . ASP A 1 135 ? -2.003 21.937 43.124 1.00 89.50 135 ASP A C 1
ATOM 1068 O O . ASP A 1 135 ? -1.975 22.966 42.447 1.00 89.50 135 ASP A O 1
ATOM 1072 N N . ALA A 1 136 ? -0.884 21.295 43.476 1.00 90.19 136 ALA A N 1
ATOM 1073 C CA . ALA A 1 136 ? 0.449 21.751 43.083 1.00 90.19 136 ALA A CA 1
ATOM 1074 C C . ALA A 1 136 ? 0.634 21.753 41.555 1.00 90.19 136 ALA A C 1
ATOM 1076 O O . ALA A 1 136 ? 1.159 22.716 40.995 1.00 90.19 136 ALA A O 1
ATOM 1077 N N . LEU A 1 137 ? 0.160 20.708 40.866 1.00 88.25 137 LEU A N 1
ATOM 1078 C CA . LEU A 1 137 ? 0.184 20.639 39.404 1.00 88.25 137 LEU A CA 1
ATOM 1079 C C . LEU A 1 137 ? -0.690 21.732 38.773 1.00 88.25 137 LEU A C 1
ATOM 1081 O O . LEU A 1 137 ? -0.278 22.369 37.807 1.00 88.25 137 LEU A O 1
ATOM 1085 N N . ARG A 1 138 ? -1.881 21.976 39.328 1.00 86.62 138 ARG A N 1
ATOM 1086 C CA . ARG A 1 138 ? -2.783 23.040 38.872 1.00 86.62 138 ARG A CA 1
ATOM 1087 C C . ARG A 1 138 ? -2.143 24.418 39.026 1.00 86.62 138 ARG A C 1
ATOM 1089 O O . ARG A 1 138 ? -2.193 25.208 38.089 1.00 86.62 138 ARG A O 1
ATOM 1096 N N . ALA A 1 139 ? -1.535 24.693 40.178 1.00 89.38 139 ALA A N 1
ATOM 1097 C CA . ALA A 1 139 ? -0.831 25.946 40.430 1.00 89.38 139 ALA A CA 1
ATOM 1098 C C . ALA A 1 139 ? 0.337 26.145 39.452 1.00 89.38 139 ALA A C 1
ATOM 1100 O O . ALA A 1 139 ? 0.481 27.228 38.896 1.00 89.38 139 ALA A O 1
ATOM 1101 N N . PHE A 1 140 ? 1.119 25.091 39.190 1.00 88.56 140 PHE A N 1
ATOM 1102 C CA . PHE A 1 140 ? 2.214 25.123 38.218 1.00 88.56 140 PHE A CA 1
ATOM 1103 C C . PHE A 1 140 ? 1.732 25.447 36.797 1.00 88.56 140 PHE A C 1
ATOM 1105 O O . PHE A 1 140 ? 2.295 26.322 36.151 1.00 88.56 140 PHE A O 1
ATOM 1112 N N . LEU A 1 141 ? 0.682 24.776 36.314 1.00 86.38 141 LEU A N 1
ATOM 1113 C CA . LEU A 1 141 ? 0.172 24.986 34.954 1.00 86.38 141 LEU A CA 1
ATOM 1114 C C . LEU A 1 141 ? -0.436 26.381 34.758 1.00 86.38 141 LEU A C 1
ATOM 1116 O O . LEU A 1 141 ? -0.282 26.962 33.691 1.00 86.38 141 LEU A O 1
ATOM 1120 N N . LEU A 1 142 ? -1.104 26.923 35.780 1.00 86.25 142 LEU A N 1
ATOM 1121 C CA . LEU 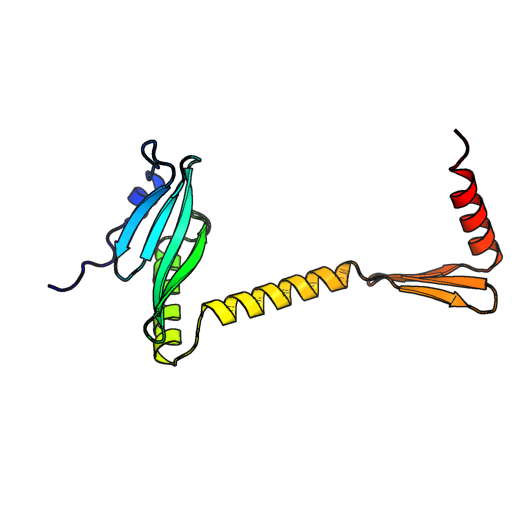A 1 142 ? -1.707 28.260 35.734 1.00 86.25 142 LEU A CA 1
ATOM 1122 C C . LEU A 1 142 ? -0.688 29.394 35.917 1.00 86.25 142 LEU A C 1
ATOM 1124 O O . LEU A 1 142 ? -0.998 30.544 35.622 1.00 86.25 142 LEU A O 1
ATOM 1128 N N . ALA A 1 143 ? 0.518 29.090 36.398 1.00 81.31 143 ALA A N 1
ATOM 1129 C CA . ALA A 1 143 ? 1.588 30.072 36.550 1.00 81.31 143 ALA A CA 1
ATOM 1130 C C . ALA A 1 143 ? 2.280 30.435 35.219 1.00 81.31 143 ALA A C 1
ATOM 1132 O O . ALA A 1 143 ? 3.107 31.340 35.204 1.00 81.31 143 ALA A O 1
ATOM 1133 N N . VAL A 1 144 ? 1.959 29.745 34.116 1.00 60.69 144 VAL A N 1
ATOM 1134 C CA . VAL A 1 144 ? 2.619 29.906 32.803 1.00 60.69 144 VAL A CA 1
ATOM 1135 C C . VAL A 1 144 ? 2.042 31.064 31.962 1.00 60.69 144 VAL A C 1
ATOM 1137 O O . VAL A 1 144 ? 2.636 31.425 30.955 1.00 60.69 144 VAL A O 1
ATOM 1140 N N . ASP A 1 145 ? 0.967 31.729 32.395 1.00 58.41 145 ASP A N 1
ATOM 1141 C CA . ASP A 1 145 ? 0.310 32.811 31.631 1.00 58.41 145 ASP A CA 1
ATOM 1142 C C . ASP A 1 145 ? 0.713 34.245 32.059 1.00 58.41 145 ASP A C 1
ATOM 1144 O O . ASP A 1 145 ? -0.097 35.169 31.967 1.00 58.41 145 ASP A O 1
ATOM 1148 N N . GLN A 1 146 ? 1.941 34.469 32.546 1.00 53.72 146 GLN A N 1
ATOM 1149 C CA . GLN A 1 146 ? 2.445 35.827 32.826 1.00 53.72 146 GLN A CA 1
ATOM 1150 C C . GLN A 1 146 ? 3.771 36.125 32.113 1.00 53.72 146 GLN A C 1
ATOM 1152 O O . GLN A 1 146 ? 4.820 36.197 32.747 1.00 53.72 146 GLN A O 1
ATOM 1157 N N . GLU A 1 147 ? 3.691 36.340 30.799 1.00 51.03 147 GLU A N 1
ATOM 1158 C CA . GLU A 1 147 ? 4.584 37.239 30.046 1.00 51.03 147 GLU A CA 1
ATOM 1159 C C . GLU A 1 147 ? 3.753 38.198 29.187 1.00 51.03 147 GLU A C 1
ATOM 1161 O O . GLU A 1 147 ? 2.817 37.726 28.499 1.00 51.03 147 GLU A O 1
#

Secondary structure (DSSP, 8-state):
-PPP-----HHHHHT---TTSSEEEEEEETTEEEEEETTS-EEEEEEEEETTEEEEEEEEEETTS-HHHHHHHHHHHHHHHHTT--HHHHHHHHHHHHHHHHHHHT--EEEE-TT--EEEEETTEEEE--HHHHHHHHHHHHTT---

Foldseek 3Di:
DDKDAQPDDQVNLVPDACVPPQWDWADRDPQWIWIQGNVRWIWIKGWDDAPNDIDIDTPGTPPVQGPVNSVVVSVVCVVCVVVRHDVVVVVVVVVVVVVVVVVLQPDWDWDADPQGWIWIGHPVDIDIGHNVRNVVVVVVVVVPPDD

pLDDT: mean 83.75, std 11.93, range [47.66, 95.62]

InterPro domains:
  IPR025166 Integrase, DNA-binding domain [PF13356] (9-92)
  IPR038488 Integrase, DNA-binding domain superfamily [G3DSA:3.30.160.390] (8-109)
  IPR050808 Phage Integrase [PTHR30629] (8-101)